Protein AF-A0A532ULZ2-F1 (afdb_monomer_lite)

Structure (mmCIF, N/CA/C/O backbone):
data_AF-A0A532ULZ2-F1
#
_entry.id   AF-A0A532ULZ2-F1
#
loop_
_atom_site.group_PDB
_atom_site.id
_atom_site.type_symbol
_atom_site.label_atom_id
_atom_site.label_alt_id
_atom_site.label_comp_id
_atom_site.label_asym_id
_atom_site.label_entity_id
_atom_site.label_seq_id
_atom_site.pdbx_PDB_ins_code
_atom_site.Cartn_x
_atom_site.Cartn_y
_atom_site.Cartn_z
_atom_site.occupancy
_atom_site.B_iso_or_equiv
_atom_site.auth_seq_id
_atom_site.auth_comp_id
_atom_site.auth_asym_id
_atom_site.auth_atom_id
_atom_site.pdbx_PDB_model_num
ATOM 1 N N . MET A 1 1 ? 4.954 -9.555 -24.881 1.00 48.34 1 MET A N 1
ATOM 2 C CA . MET A 1 1 ? 5.245 -9.358 -23.445 1.00 48.34 1 MET A CA 1
ATOM 3 C C . MET A 1 1 ? 4.158 -8.465 -22.881 1.00 48.34 1 MET A C 1
ATOM 5 O O . MET A 1 1 ? 3.962 -7.377 -23.410 1.00 48.34 1 MET A O 1
ATOM 9 N N . THR A 1 2 ? 3.398 -8.954 -21.904 1.00 54.66 2 THR A N 1
ATOM 10 C CA . THR A 1 2 ? 2.400 -8.168 -21.167 1.00 54.66 2 THR A CA 1
ATOM 11 C C . THR A 1 2 ? 3.110 -7.056 -20.406 1.00 54.66 2 THR A C 1
ATOM 13 O O . THR A 1 2 ? 4.187 -7.267 -19.854 1.00 54.66 2 THR A O 1
ATOM 16 N N . GLN A 1 3 ? 2.547 -5.853 -20.434 1.00 61.41 3 GLN A N 1
ATOM 17 C CA . GLN A 1 3 ? 3.057 -4.750 -19.634 1.00 61.41 3 GLN A CA 1
ATOM 18 C C . GLN A 1 3 ? 2.673 -5.009 -18.167 1.00 61.41 3 GLN A C 1
ATOM 20 O O . GLN A 1 3 ? 1.469 -5.040 -17.910 1.00 61.41 3 GLN A O 1
ATOM 25 N N . PRO A 1 4 ? 3.606 -5.227 -17.217 1.00 66.06 4 PRO A N 1
ATOM 26 C CA . PRO A 1 4 ? 3.267 -5.358 -15.804 1.00 66.06 4 PRO A CA 1
ATOM 27 C C . PRO A 1 4 ? 2.354 -4.242 -15.316 1.00 66.06 4 PRO A C 1
ATOM 29 O O . PRO A 1 4 ? 2.600 -3.057 -15.552 1.00 66.06 4 PRO A O 1
ATOM 32 N N . ASN A 1 5 ? 1.292 -4.635 -14.630 1.00 80.69 5 ASN A N 1
ATOM 33 C CA . ASN A 1 5 ? 0.357 -3.725 -13.997 1.00 80.69 5 ASN A CA 1
ATOM 34 C C . ASN A 1 5 ? 0.981 -3.192 -12.689 1.00 80.69 5 ASN A C 1
ATOM 36 O O . ASN A 1 5 ? 1.727 -3.872 -11.983 1.00 80.69 5 ASN A O 1
ATOM 40 N N . THR A 1 6 ? 0.806 -1.907 -12.412 1.00 81.75 6 THR A N 1
ATOM 41 C CA . THR A 1 6 ? 1.465 -1.228 -11.293 1.00 81.75 6 THR A CA 1
ATOM 42 C C . THR A 1 6 ? 0.493 -0.311 -10.581 1.00 81.75 6 THR A C 1
ATOM 44 O O . THR A 1 6 ? -0.152 0.546 -11.192 1.00 81.75 6 THR A O 1
ATOM 47 N N . LEU A 1 7 ? 0.457 -0.463 -9.263 1.00 86.75 7 LEU A N 1
ATOM 48 C CA . LEU A 1 7 ? -0.262 0.390 -8.342 1.00 86.75 7 LEU A CA 1
ATOM 49 C C . LEU A 1 7 ? 0.616 1.585 -7.957 1.00 86.75 7 LEU A C 1
ATOM 51 O O . LEU A 1 7 ? 1.679 1.434 -7.358 1.00 86.75 7 LEU A O 1
ATOM 55 N N . PHE A 1 8 ? 0.175 2.794 -8.278 1.00 82.12 8 PHE A N 1
ATOM 56 C CA . PHE A 1 8 ? 0.841 4.028 -7.873 1.00 82.12 8 PHE A CA 1
ATOM 57 C C . PHE A 1 8 ? 0.100 4.630 -6.697 1.00 82.12 8 PHE A C 1
ATOM 59 O O . PHE A 1 8 ? -1.113 4.824 -6.748 1.00 82.12 8 PHE A O 1
ATOM 66 N N . ILE A 1 9 ? 0.837 4.940 -5.642 1.00 84.31 9 ILE A N 1
ATOM 67 C CA . ILE A 1 9 ? 0.288 5.343 -4.360 1.00 84.31 9 ILE A CA 1
ATOM 68 C C . ILE A 1 9 ? 1.078 6.532 -3.811 1.00 84.31 9 ILE A C 1
ATOM 70 O O . ILE A 1 9 ? 2.305 6.553 -3.840 1.00 84.31 9 ILE A O 1
ATOM 74 N N . LEU A 1 10 ? 0.381 7.505 -3.227 1.00 78.69 10 LEU A N 1
ATOM 75 C CA . LEU A 1 10 ? 1.008 8.580 -2.464 1.00 78.69 10 LEU A CA 1
ATOM 76 C C . LEU A 1 10 ? 1.187 8.169 -0.995 1.00 78.69 10 LEU A C 1
ATOM 78 O O . LEU A 1 10 ? 0.274 8.323 -0.184 1.00 78.69 10 LEU A O 1
ATOM 82 N N . ALA A 1 11 ? 2.373 7.693 -0.629 1.00 76.69 11 ALA A N 1
ATOM 83 C CA . ALA A 1 11 ? 2.721 7.418 0.757 1.00 76.69 11 ALA A CA 1
ATOM 84 C C . ALA A 1 11 ? 2.836 8.730 1.544 1.00 76.69 11 ALA A C 1
ATOM 86 O O . ALA A 1 11 ? 3.778 9.499 1.383 1.00 76.69 11 ALA A O 1
ATOM 87 N N . LYS A 1 12 ? 1.862 8.982 2.420 1.00 70.81 12 LYS A N 1
ATOM 88 C CA . LYS A 1 12 ? 1.903 10.130 3.335 1.00 70.81 12 LYS A CA 1
ATOM 89 C C . LYS A 1 12 ? 2.500 9.779 4.690 1.00 70.81 12 LYS A C 1
ATOM 91 O O . LYS A 1 12 ? 3.241 10.577 5.250 1.00 70.81 12 LYS A O 1
ATOM 96 N N . MET A 1 13 ? 2.119 8.626 5.235 1.00 76.00 13 MET A N 1
ATOM 97 C CA . MET A 1 13 ? 2.483 8.149 6.570 1.00 76.00 13 MET A CA 1
ATOM 98 C C . MET A 1 13 ? 2.363 6.623 6.618 1.00 76.00 13 MET A C 1
ATOM 100 O O . MET A 1 13 ? 1.670 6.034 5.791 1.00 76.00 13 MET A O 1
ATOM 104 N N . GLY A 1 14 ? 2.998 5.996 7.610 1.00 76.19 14 GLY A N 1
ATOM 105 C CA . GLY A 1 14 ? 2.795 4.573 7.901 1.00 76.19 14 GLY A CA 1
ATOM 106 C C . GLY A 1 14 ? 3.532 3.602 6.976 1.00 76.19 14 GLY A C 1
ATOM 107 O O . GLY A 1 14 ? 3.185 2.428 6.960 1.00 76.19 14 GLY A O 1
ATOM 108 N N . LEU A 1 15 ? 4.535 4.063 6.219 1.00 86.00 15 LEU A N 1
ATOM 109 C CA . LEU A 1 15 ? 5.474 3.161 5.554 1.00 86.00 15 LEU A CA 1
ATOM 110 C C . LEU A 1 15 ? 6.388 2.542 6.615 1.00 86.00 15 LEU A C 1
ATOM 112 O O . LEU A 1 15 ? 7.097 3.274 7.308 1.00 86.00 15 LEU A O 1
ATOM 116 N N . LYS A 1 16 ? 6.380 1.214 6.727 1.00 84.62 16 LYS A N 1
ATOM 117 C CA . LYS A 1 16 ? 7.231 0.480 7.670 1.00 84.62 16 LYS A CA 1
ATOM 118 C C . LYS A 1 16 ? 8.186 -0.438 6.929 1.00 84.62 16 LYS A C 1
ATOM 120 O O . LYS A 1 16 ? 7.808 -1.057 5.939 1.00 84.62 16 LYS A O 1
ATOM 125 N N . ASP A 1 17 ? 9.411 -0.528 7.426 1.00 82.06 17 ASP A N 1
ATOM 126 C CA . ASP A 1 17 ? 10.357 -1.562 7.019 1.00 82.06 17 ASP A CA 1
ATOM 127 C C . ASP A 1 17 ? 10.188 -2.753 7.947 1.00 82.06 17 ASP A C 1
ATOM 129 O O . ASP A 1 17 ? 10.332 -2.610 9.161 1.00 82.06 17 ASP A O 1
ATOM 133 N N . THR A 1 18 ? 9.827 -3.906 7.384 1.00 77.19 18 THR A N 1
ATOM 134 C CA . THR A 1 18 ? 9.568 -5.115 8.177 1.00 77.19 18 THR A CA 1
ATOM 135 C C . THR A 1 18 ? 10.869 -5.754 8.635 1.00 77.19 18 THR A C 1
ATOM 137 O O . THR A 1 18 ? 10.915 -6.363 9.698 1.00 77.19 18 THR A O 1
ATOM 140 N N . ASP A 1 19 ? 11.942 -5.595 7.857 1.00 73.88 19 ASP A N 1
ATOM 141 C CA 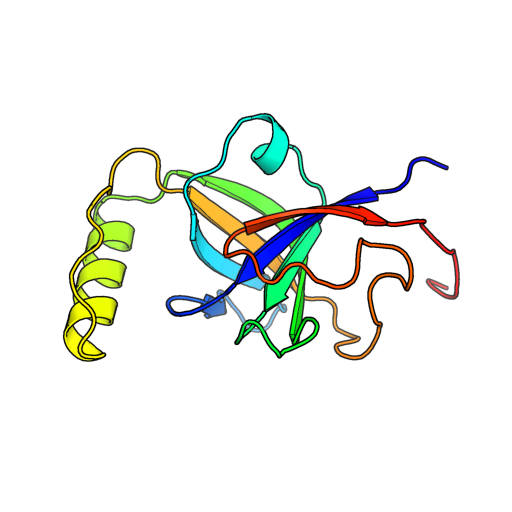. ASP A 1 19 ? 13.269 -6.109 8.169 1.00 73.88 19 ASP A CA 1
ATOM 142 C C . ASP A 1 19 ? 14.373 -5.441 7.319 1.00 73.88 19 ASP A C 1
ATOM 144 O O . ASP A 1 19 ? 14.143 -4.559 6.488 1.00 73.88 19 ASP A O 1
ATOM 148 N N . LYS A 1 20 ? 15.619 -5.891 7.517 1.00 73.12 20 LYS A N 1
ATOM 149 C CA . LYS A 1 20 ? 16.777 -5.482 6.704 1.00 73.12 20 LYS A CA 1
ATOM 150 C C . LYS A 1 20 ? 16.832 -6.164 5.327 1.00 73.12 20 LYS A C 1
ATOM 152 O O . LYS A 1 20 ? 17.736 -5.856 4.556 1.00 73.12 20 LYS A O 1
ATOM 157 N N . SER A 1 21 ? 15.905 -7.072 5.006 1.00 76.69 21 SER A N 1
ATOM 158 C CA . SER A 1 21 ? 15.873 -7.801 3.727 1.00 76.69 21 SER A CA 1
ATOM 159 C C . SER A 1 21 ? 15.317 -6.957 2.573 1.00 76.69 21 SER A C 1
ATOM 161 O O . SER A 1 21 ? 15.356 -7.370 1.414 1.00 76.69 21 SER A O 1
ATOM 163 N N . GLY A 1 22 ? 14.837 -5.748 2.880 1.00 80.94 22 GLY A N 1
ATOM 164 C CA . GLY A 1 22 ? 14.268 -4.832 1.898 1.00 80.94 22 GLY A CA 1
ATOM 165 C C . GLY A 1 22 ? 12.778 -5.056 1.669 1.00 80.94 22 GLY A C 1
ATOM 166 O O . GLY A 1 22 ? 12.264 -4.631 0.635 1.00 80.94 22 GLY A O 1
ATOM 167 N N . VAL A 1 23 ? 12.081 -5.708 2.602 1.00 88.62 23 VAL A N 1
ATOM 168 C CA . VAL A 1 23 ? 10.619 -5.786 2.596 1.00 88.62 23 VAL A CA 1
ATOM 169 C C . VAL A 1 23 ? 10.038 -4.588 3.349 1.00 88.62 23 VAL A C 1
ATOM 171 O O . VAL A 1 23 ? 10.532 -4.176 4.401 1.00 88.62 23 VAL A O 1
ATOM 174 N N . SER A 1 24 ? 8.999 -3.999 2.765 1.00 89.69 24 SER A N 1
ATOM 175 C CA . SER A 1 24 ? 8.281 -2.870 3.339 1.00 89.69 24 SER A CA 1
ATOM 176 C C . SER A 1 24 ? 6.781 -3.071 3.254 1.00 89.69 24 SER A C 1
ATOM 178 O O . SER A 1 24 ? 6.274 -3.744 2.358 1.00 89.69 24 SER A O 1
ATOM 180 N N . GLU A 1 25 ? 6.071 -2.395 4.145 1.00 90.25 25 GLU A N 1
ATOM 181 C CA . GLU A 1 25 ? 4.619 -2.349 4.167 1.00 90.25 25 GLU A CA 1
ATOM 182 C C . GLU A 1 25 ? 4.119 -0.924 3.963 1.00 90.25 25 GLU A C 1
ATOM 184 O O . GLU A 1 25 ? 4.519 0.001 4.674 1.00 90.25 25 GLU A O 1
ATOM 189 N N . SER A 1 26 ? 3.197 -0.755 3.018 1.00 87.50 26 SER A N 1
ATOM 190 C CA . SER A 1 26 ? 2.406 0.462 2.863 1.00 87.50 26 SER A CA 1
ATOM 191 C C . SER A 1 26 ? 1.027 0.244 3.473 1.00 87.50 26 SER A C 1
ATOM 193 O O . SER A 1 26 ? 0.270 -0.620 3.029 1.00 87.50 26 SER A O 1
ATOM 195 N N . HIS A 1 27 ? 0.710 1.004 4.516 1.00 86.44 27 HIS A N 1
ATOM 196 C CA . HIS A 1 27 ? -0.489 0.802 5.329 1.00 86.44 27 HIS A CA 1
ATOM 197 C C . HIS A 1 27 ? -1.669 1.668 4.862 1.00 86.44 27 HIS A C 1
ATOM 199 O O . HIS A 1 27 ? -1.484 2.770 4.348 1.00 86.44 27 HIS A O 1
ATOM 205 N N . MET A 1 28 ? -2.885 1.194 5.151 1.00 89.12 28 MET A N 1
ATOM 206 C CA . MET A 1 28 ? -4.153 1.939 5.096 1.00 89.12 28 MET A CA 1
ATOM 207 C C . MET A 1 28 ? -4.683 2.320 3.709 1.00 89.12 28 MET A C 1
ATOM 209 O O . MET A 1 28 ? -5.289 3.382 3.528 1.00 89.12 28 MET A O 1
ATOM 213 N N . TRP A 1 29 ? -4.572 1.421 2.736 1.00 90.25 29 TRP A N 1
ATOM 214 C CA . TRP A 1 29 ? -5.156 1.622 1.407 1.00 90.25 29 TRP A CA 1
ATOM 215 C C . TRP A 1 29 ? -6.538 0.984 1.304 1.00 90.25 29 TRP A C 1
ATOM 217 O O . TRP A 1 29 ? -6.722 -0.152 1.708 1.00 90.25 29 TRP A O 1
ATOM 227 N N . LEU A 1 30 ? -7.522 1.701 0.764 1.00 90.25 30 LEU A N 1
ATOM 228 C CA . LEU A 1 30 ? -8.720 1.047 0.232 1.00 90.25 30 LEU A CA 1
ATOM 229 C C . LEU A 1 30 ? -8.364 0.610 -1.179 1.00 90.25 30 LEU A C 1
ATOM 231 O O . LEU A 1 30 ? -7.993 1.480 -1.969 1.00 90.25 30 LEU A O 1
ATOM 235 N N . LEU A 1 31 ? -8.430 -0.686 -1.460 1.00 90.31 31 LEU A N 1
ATOM 236 C CA . LEU A 1 31 ? -8.137 -1.251 -2.773 1.00 90.31 31 LEU A CA 1
ATOM 237 C C . LEU A 1 31 ? -9.355 -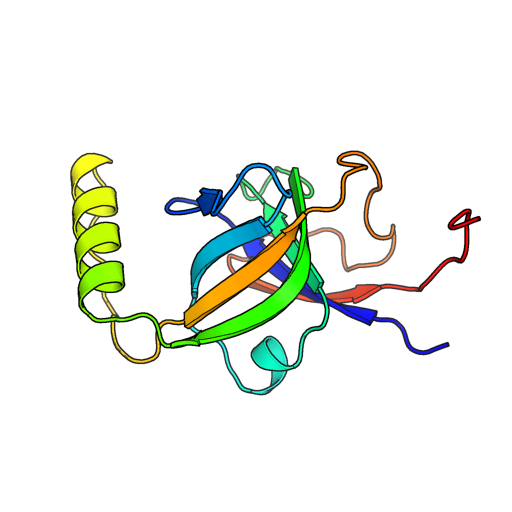2.023 -3.272 1.00 90.31 31 LEU A C 1
ATOM 239 O O . LEU A 1 31 ? -10.038 -2.651 -2.462 1.00 90.31 31 LEU A O 1
ATOM 243 N N . ASP A 1 32 ? -9.634 -1.912 -4.565 1.00 89.94 32 ASP A N 1
ATOM 244 C CA . ASP A 1 32 ? -10.575 -2.791 -5.259 1.00 89.94 32 ASP A CA 1
ATOM 245 C C . ASP A 1 32 ? -9.868 -4.032 -5.834 1.00 89.94 32 ASP A C 1
ATOM 247 O O . ASP A 1 32 ? -8.636 -4.099 -5.882 1.00 89.94 32 ASP A O 1
ATOM 251 N N . ASP A 1 33 ? -10.652 -5.001 -6.312 1.00 88.56 33 ASP A N 1
ATOM 252 C CA . ASP A 1 33 ? -10.145 -6.270 -6.851 1.00 88.56 33 ASP A CA 1
ATOM 253 C C . ASP A 1 33 ? -9.116 -6.071 -7.979 1.00 88.56 33 ASP A C 1
ATOM 255 O O . ASP A 1 33 ? -8.177 -6.855 -8.137 1.00 88.56 33 ASP A O 1
ATOM 259 N N . HIS A 1 34 ? -9.263 -5.007 -8.771 1.00 87.25 34 HIS A N 1
ATOM 260 C CA . HIS A 1 34 ? -8.340 -4.715 -9.858 1.00 87.25 34 HIS A CA 1
ATOM 261 C C . HIS A 1 34 ? -7.017 -4.164 -9.319 1.00 87.25 34 HIS A C 1
ATOM 263 O O . HIS A 1 34 ? -5.950 -4.594 -9.752 1.00 87.25 34 HIS A O 1
ATOM 269 N N . GLU A 1 35 ? -7.054 -3.266 -8.344 1.00 89.56 35 GLU A N 1
ATOM 270 C CA . GLU A 1 35 ? -5.862 -2.732 -7.683 1.00 89.56 35 GLU A CA 1
ATOM 271 C C . GLU A 1 35 ? -5.116 -3.789 -6.861 1.00 89.56 35 GLU A C 1
ATOM 273 O O . GLU A 1 35 ? -3.891 -3.736 -6.755 1.00 89.56 35 GLU A O 1
ATOM 278 N N . GLU A 1 36 ? -5.829 -4.769 -6.313 1.00 90.31 36 GLU A N 1
ATOM 279 C CA . GLU A 1 36 ? -5.241 -5.912 -5.608 1.00 90.31 36 GLU A CA 1
ATOM 280 C C . GLU A 1 36 ? -4.513 -6.876 -6.537 1.00 90.31 36 GLU A C 1
ATOM 282 O O . GLU A 1 36 ? -3.537 -7.504 -6.131 1.00 90.31 36 GLU A O 1
ATOM 287 N N . SER A 1 37 ? -4.942 -6.956 -7.797 1.00 88.94 37 SER A N 1
ATOM 288 C CA . SER A 1 37 ? -4.301 -7.790 -8.819 1.00 88.94 37 SER A CA 1
ATOM 289 C C . SER A 1 37 ? -2.976 -7.222 -9.348 1.00 88.94 37 SER A C 1
ATOM 291 O O . SER A 1 37 ? -2.370 -7.797 -10.256 1.00 88.94 37 SER A O 1
ATOM 293 N N . MET A 1 38 ? -2.530 -6.074 -8.828 1.00 87.44 38 MET A N 1
ATOM 294 C CA . MET A 1 38 ? -1.313 -5.404 -9.280 1.00 87.44 38 MET A CA 1
ATOM 295 C C . MET A 1 38 ? -0.065 -6.166 -8.832 1.00 87.44 38 MET A C 1
ATOM 297 O O . MET A 1 38 ? 0.080 -6.544 -7.673 1.00 87.44 38 MET A O 1
ATOM 301 N N . GLU A 1 39 ? 0.886 -6.339 -9.744 1.00 86.88 39 GLU A N 1
ATOM 302 C CA . GLU A 1 39 ? 2.135 -7.053 -9.464 1.00 86.88 39 GLU A CA 1
ATOM 303 C C . GLU A 1 39 ? 3.190 -6.164 -8.785 1.00 86.88 39 GLU A C 1
ATOM 305 O O . GLU A 1 39 ? 4.103 -6.650 -8.108 1.00 86.88 39 GLU A O 1
ATOM 310 N N . TYR A 1 40 ? 3.083 -4.846 -8.964 1.00 85.56 40 TYR A N 1
ATOM 311 C CA . TYR A 1 40 ? 4.066 -3.870 -8.499 1.00 85.56 40 TYR A CA 1
ATOM 312 C C . TYR A 1 40 ? 3.406 -2.685 -7.807 1.00 85.56 40 TYR A C 1
ATOM 314 O O . TYR A 1 40 ? 2.287 -2.294 -8.137 1.00 85.56 40 TYR A O 1
ATOM 322 N N . VAL A 1 41 ? 4.146 -2.063 -6.889 1.00 86.81 41 VAL A N 1
ATOM 323 C CA . VAL A 1 41 ? 3.760 -0.811 -6.236 1.00 86.81 41 VAL A CA 1
ATOM 324 C C . VAL A 1 41 ? 4.847 0.243 -6.396 1.00 86.81 41 VAL A C 1
ATOM 326 O O . VAL A 1 41 ? 6.042 -0.040 -6.291 1.00 86.81 41 VAL A O 1
ATOM 329 N N . SER A 1 42 ? 4.424 1.483 -6.612 1.00 84.19 42 SER A N 1
ATOM 330 C CA . SER A 1 42 ? 5.274 2.669 -6.602 1.00 84.19 42 SER A CA 1
ATOM 331 C C . SER A 1 42 ? 4.718 3.689 -5.615 1.00 84.19 42 SER A C 1
ATOM 333 O O . SER A 1 42 ? 3.590 4.158 -5.764 1.00 84.19 42 SER A O 1
ATOM 335 N N . LEU A 1 43 ? 5.517 4.046 -4.611 1.00 82.94 43 LEU A N 1
ATOM 336 C CA . LEU A 1 43 ? 5.187 5.022 -3.579 1.00 82.94 43 LEU A CA 1
ATOM 337 C C . LEU A 1 43 ? 5.819 6.387 -3.873 1.00 82.94 43 LEU A C 1
ATOM 339 O O . LEU A 1 43 ? 7.023 6.525 -4.118 1.00 82.94 43 LEU A O 1
ATOM 343 N N . HIS A 1 44 ? 4.982 7.413 -3.792 1.00 78.19 44 HIS A N 1
ATOM 344 C CA . HIS A 1 44 ? 5.328 8.821 -3.935 1.00 78.19 44 HIS A CA 1
ATOM 345 C C . HIS A 1 44 ? 5.278 9.483 -2.556 1.00 78.19 44 HIS A C 1
ATOM 347 O O . HIS A 1 44 ? 4.393 9.159 -1.771 1.00 78.19 44 HIS A O 1
ATOM 353 N N . MET A 1 45 ? 6.181 10.419 -2.261 1.00 69.69 45 MET A N 1
ATOM 354 C CA . MET A 1 45 ? 6.148 11.172 -0.993 1.00 69.69 45 MET A CA 1
ATOM 355 C C . MET A 1 45 ? 5.262 12.425 -1.092 1.00 69.69 45 MET A C 1
ATOM 357 O O . MET A 1 45 ? 4.578 12.811 -0.144 1.00 69.69 45 MET A O 1
ATOM 361 N N . SER A 1 46 ? 5.204 13.033 -2.276 1.00 68.69 46 SER A N 1
ATOM 362 C CA . SER A 1 46 ? 4.336 14.162 -2.610 1.00 68.69 46 SER A CA 1
ATOM 363 C C . SER A 1 46 ? 3.773 14.026 -4.031 1.00 68.69 46 SER A C 1
ATOM 365 O O . SER A 1 46 ? 4.190 13.174 -4.811 1.00 68.69 46 SER A O 1
ATOM 367 N N . LYS A 1 47 ? 2.814 14.886 -4.403 1.00 66.69 47 LYS A N 1
ATOM 368 C CA . LYS A 1 47 ? 2.293 14.932 -5.784 1.00 66.69 47 LYS A CA 1
ATOM 369 C C . LYS A 1 47 ? 3.341 15.377 -6.812 1.00 66.69 47 LYS A C 1
ATOM 371 O O . LYS A 1 47 ? 3.147 15.131 -7.997 1.00 66.69 47 LYS A O 1
ATOM 376 N N . ALA A 1 48 ? 4.373 16.095 -6.369 1.00 64.94 48 ALA A N 1
ATOM 377 C CA . ALA A 1 48 ? 5.465 16.577 -7.216 1.00 64.94 48 ALA A CA 1
ATOM 378 C C . ALA A 1 48 ? 6.607 15.556 -7.317 1.00 64.94 48 ALA A C 1
ATOM 380 O O . ALA A 1 48 ? 7.407 15.603 -8.246 1.00 64.94 48 ALA A O 1
ATOM 381 N N . ASP A 1 49 ? 6.651 14.625 -6.373 1.00 62.28 49 ASP A N 1
ATOM 382 C CA . ASP A 1 49 ? 7.669 13.604 -6.275 1.00 62.28 49 ASP A CA 1
ATOM 383 C C . ASP A 1 49 ? 7.374 12.468 -7.258 1.00 62.28 49 ASP A C 1
ATOM 385 O O . ASP A 1 49 ? 6.473 11.650 -7.063 1.00 62.28 49 ASP A O 1
ATOM 389 N N . CYS A 1 50 ? 8.155 12.407 -8.332 1.00 55.88 50 CYS A N 1
ATOM 390 C CA . CYS A 1 50 ? 8.188 11.264 -9.235 1.00 55.88 50 CYS A CA 1
ATOM 391 C C . CYS A 1 50 ? 8.836 10.069 -8.506 1.00 55.88 50 CYS A C 1
ATOM 393 O O . CYS A 1 50 ? 10.054 10.024 -8.424 1.00 55.88 50 CYS A O 1
ATOM 395 N N . ALA A 1 51 ? 8.017 9.157 -7.958 1.00 63.06 51 ALA A N 1
ATOM 396 C CA . ALA A 1 51 ? 8.336 7.828 -7.397 1.00 63.06 51 ALA A CA 1
ATOM 397 C C . ALA A 1 51 ? 9.670 7.676 -6.625 1.00 63.06 51 ALA A C 1
ATOM 399 O O . ALA A 1 51 ? 10.748 7.621 -7.208 1.00 63.06 51 ALA A O 1
ATOM 400 N N . TYR A 1 52 ? 9.597 7.501 -5.301 1.00 60.84 52 TYR A N 1
ATOM 401 C CA . TYR A 1 52 ? 10.790 7.474 -4.437 1.00 60.84 52 TYR A CA 1
ATOM 402 C C . TYR A 1 52 ? 11.085 6.087 -3.856 1.00 60.84 52 TYR A C 1
ATOM 404 O O . TYR A 1 52 ? 12.236 5.791 -3.527 1.00 60.84 52 TYR A O 1
ATOM 412 N N . ILE A 1 53 ? 10.063 5.232 -3.714 1.00 75.00 53 ILE A N 1
ATOM 413 C CA . ILE A 1 53 ? 10.185 3.886 -3.137 1.00 75.00 53 ILE A CA 1
ATOM 414 C C . ILE A 1 53 ? 9.172 2.974 -3.827 1.00 75.00 53 ILE A C 1
ATOM 416 O O . ILE A 1 53 ? 7.981 3.234 -3.771 1.00 75.00 53 ILE A O 1
ATOM 420 N N . GLY A 1 54 ? 9.613 1.895 -4.460 1.00 79.44 54 GLY A N 1
ATOM 421 C CA . GLY A 1 54 ? 8.715 0.958 -5.134 1.00 79.44 54 GLY A CA 1
ATOM 422 C C . GLY A 1 54 ? 9.292 -0.444 -5.169 1.00 79.44 54 GLY A C 1
ATOM 423 O O . GLY A 1 54 ? 10.442 -0.662 -4.773 1.00 79.44 54 GLY A O 1
ATOM 424 N N . GLY A 1 55 ? 8.492 -1.402 -5.613 1.00 84.06 55 GLY A N 1
ATOM 425 C CA . GLY A 1 55 ? 8.878 -2.799 -5.566 1.00 84.06 55 GLY A CA 1
ATOM 426 C C . GLY A 1 55 ? 7.811 -3.759 -6.058 1.00 84.06 55 GLY A C 1
ATOM 427 O O . GLY A 1 55 ? 6.720 -3.355 -6.457 1.00 84.06 55 GLY A O 1
ATOM 428 N N . ARG A 1 56 ? 8.153 -5.045 -6.023 1.00 87.62 56 ARG A N 1
ATOM 429 C CA . ARG A 1 56 ? 7.220 -6.123 -6.354 1.00 87.62 56 ARG A CA 1
ATOM 430 C C . ARG A 1 56 ? 6.309 -6.369 -5.161 1.00 87.62 56 ARG A C 1
ATOM 432 O O . ARG A 1 56 ? 6.815 -6.562 -4.052 1.00 87.62 56 ARG A O 1
ATOM 439 N N . ILE A 1 57 ? 5.002 -6.364 -5.390 1.00 90.94 57 ILE A N 1
ATOM 440 C CA . ILE A 1 57 ? 4.018 -6.723 -4.371 1.00 90.94 57 ILE A CA 1
ATOM 441 C C . ILE A 1 57 ? 4.200 -8.208 -4.051 1.00 90.94 57 ILE A C 1
ATOM 443 O O . ILE A 1 57 ? 4.328 -9.047 -4.943 1.00 90.94 57 ILE A O 1
ATOM 447 N N . ILE A 1 58 ? 4.298 -8.505 -2.761 1.00 93.06 58 ILE A N 1
ATOM 448 C CA . ILE A 1 58 ? 4.388 -9.865 -2.225 1.00 93.06 58 ILE A CA 1
ATOM 449 C C . ILE A 1 58 ? 3.008 -10.291 -1.737 1.00 93.06 58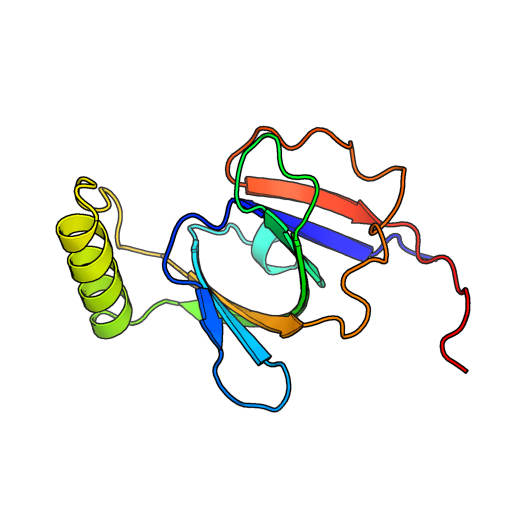 ILE A C 1
ATOM 451 O O . ILE A 1 58 ? 2.597 -11.423 -1.962 1.00 93.06 58 ILE A O 1
ATOM 455 N N . GLU A 1 59 ? 2.306 -9.376 -1.072 1.00 94.25 59 GLU A N 1
ATOM 456 C CA . GLU A 1 59 ? 1.027 -9.652 -0.440 1.00 94.25 59 GLU A CA 1
ATOM 457 C C . GLU A 1 59 ? 0.197 -8.370 -0.356 1.00 94.25 59 GLU A C 1
ATOM 459 O O . GLU A 1 59 ? 0.717 -7.284 -0.083 1.00 94.25 59 GLU A O 1
ATOM 464 N N . VAL A 1 60 ? -1.111 -8.515 -0.547 1.00 95.19 60 VAL A N 1
ATOM 465 C CA . VAL A 1 60 ? -2.099 -7.517 -0.150 1.00 95.19 60 VAL A CA 1
ATOM 466 C C . VAL A 1 60 ? -3.052 -8.193 0.821 1.00 95.19 60 VAL A C 1
ATOM 468 O O . VAL A 1 60 ? -3.669 -9.202 0.489 1.00 95.19 60 VAL A O 1
ATOM 471 N N . ARG A 1 61 ? -3.167 -7.647 2.030 1.00 95.62 61 ARG A N 1
ATOM 472 C CA . ARG A 1 61 ? -3.996 -8.223 3.097 1.00 95.62 61 ARG A CA 1
ATOM 473 C C . ARG A 1 61 ? -4.836 -7.165 3.782 1.00 95.62 61 ARG A C 1
ATOM 475 O O . ARG A 1 61 ? -4.495 -5.984 3.756 1.00 95.62 61 ARG A O 1
ATOM 482 N N . LEU A 1 62 ? -5.916 -7.586 4.432 1.00 96.00 62 LEU A N 1
ATOM 483 C CA . LEU A 1 62 ? -6.686 -6.700 5.302 1.00 96.00 62 LEU A CA 1
ATOM 484 C C . LEU A 1 62 ? -5.815 -6.207 6.464 1.00 96.00 62 LEU A C 1
ATOM 486 O O . LEU A 1 62 ? -5.019 -6.954 7.039 1.00 96.00 62 LEU A O 1
ATOM 490 N N . ALA A 1 63 ? -5.974 -4.930 6.793 1.00 94.00 63 ALA A N 1
ATOM 491 C CA . ALA A 1 63 ? -5.386 -4.336 7.976 1.00 94.00 63 ALA A CA 1
ATOM 492 C C . ALA A 1 63 ? -6.131 -4.843 9.214 1.00 94.00 63 ALA A C 1
ATOM 494 O O . ALA A 1 63 ? -7.361 -4.894 9.253 1.00 94.00 63 ALA A O 1
ATOM 495 N N . THR A 1 64 ? -5.376 -5.200 10.241 1.00 94.94 64 THR A N 1
ATOM 496 C CA . THR A 1 64 ? -5.927 -5.568 11.545 1.00 94.94 64 THR A CA 1
ATOM 497 C C . THR A 1 64 ? -6.419 -4.329 12.297 1.00 94.94 64 THR A C 1
ATOM 499 O O . THR A 1 64 ? -5.930 -3.215 12.091 1.00 94.94 64 THR A O 1
ATOM 502 N N . ASN A 1 65 ? -7.336 -4.516 13.251 1.00 94.44 65 ASN A N 1
ATOM 503 C CA . ASN A 1 65 ? -7.813 -3.423 14.109 1.00 94.44 65 ASN A CA 1
ATOM 504 C C . ASN A 1 65 ? -6.673 -2.736 14.880 1.00 94.44 65 ASN A C 1
ATOM 506 O O . ASN A 1 65 ? -6.714 -1.525 15.096 1.00 94.44 65 ASN A O 1
ATOM 510 N N . SER A 1 66 ? -5.642 -3.491 15.272 1.00 94.19 66 SER A N 1
ATOM 511 C CA . SER A 1 66 ? -4.441 -2.946 15.909 1.00 94.19 66 SER A CA 1
ATOM 512 C C . SER A 1 66 ? -3.631 -2.059 14.970 1.00 94.19 66 SER A C 1
ATOM 514 O O . SER A 1 66 ? -3.235 -0.972 15.378 1.00 94.19 66 SER A O 1
ATOM 516 N N . GLU A 1 67 ? -3.426 -2.469 13.715 1.00 93.50 67 GLU A N 1
ATOM 517 C CA . GLU A 1 67 ? -2.710 -1.655 12.721 1.00 93.50 67 GLU A CA 1
ATOM 518 C C . GLU A 1 67 ? -3.495 -0.383 12.392 1.00 93.50 67 GLU A C 1
ATOM 520 O O . GLU A 1 67 ? -2.916 0.699 12.306 1.00 93.50 67 GLU A O 1
ATOM 525 N N . ILE A 1 68 ? -4.822 -0.493 12.257 1.00 93.00 68 ILE A N 1
ATOM 526 C CA . ILE A 1 68 ? -5.706 0.658 12.036 1.00 93.00 68 ILE A CA 1
ATOM 527 C C . ILE A 1 68 ? -5.572 1.650 13.190 1.00 93.00 68 ILE A C 1
ATOM 529 O O . ILE A 1 68 ? -5.391 2.845 12.951 1.00 93.00 68 ILE A O 1
ATOM 533 N N . LYS A 1 69 ? -5.633 1.164 14.434 1.00 93.25 69 LYS A N 1
ATOM 534 C CA . LYS A 1 69 ? -5.482 2.001 15.626 1.00 93.25 69 LYS A CA 1
ATOM 535 C C . LYS A 1 69 ? -4.111 2.675 15.672 1.00 93.25 69 LYS A C 1
ATOM 537 O O . LYS A 1 69 ? -4.042 3.885 15.843 1.00 93.25 69 LYS A O 1
ATOM 542 N N . GLU A 1 70 ? -3.038 1.923 15.442 1.00 92.75 70 GLU A N 1
ATOM 543 C CA . GLU A 1 70 ? -1.679 2.468 15.411 1.00 92.75 70 GLU A CA 1
ATOM 544 C C . GLU A 1 70 ? -1.530 3.561 14.343 1.00 92.75 70 GLU A C 1
ATOM 546 O O . GLU A 1 70 ? -0.915 4.602 14.581 1.00 92.75 70 GLU A O 1
ATOM 551 N N . HIS A 1 71 ? -2.132 3.364 13.168 1.00 90.25 71 HIS A N 1
ATOM 552 C CA . HIS A 1 71 ? -2.120 4.381 12.127 1.00 90.25 71 HIS A CA 1
ATOM 553 C C . HIS A 1 71 ? -2.935 5.616 12.520 1.00 90.25 71 HIS A C 1
ATOM 555 O O . HIS A 1 71 ? -2.474 6.728 12.277 1.00 90.25 71 HIS A O 1
ATOM 561 N N . GLN A 1 72 ? -4.103 5.454 13.151 1.00 91.06 72 GLN A N 1
ATOM 562 C CA . GLN A 1 72 ? -4.888 6.580 13.674 1.00 91.06 72 GLN A CA 1
ATOM 563 C C . GLN A 1 72 ? -4.086 7.401 14.690 1.00 91.06 72 GLN A C 1
ATOM 565 O O . GLN A 1 72 ? -4.018 8.626 14.571 1.00 91.06 72 GLN A O 1
ATOM 570 N N . ASP A 1 73 ? -3.406 6.738 15.626 1.00 91.75 73 ASP A N 1
ATOM 571 C CA . ASP A 1 73 ? -2.547 7.395 16.615 1.00 91.75 73 ASP A CA 1
ATOM 572 C C . ASP A 1 73 ? -1.401 8.162 15.929 1.00 91.75 73 ASP A C 1
ATOM 574 O O . ASP A 1 73 ? -1.094 9.307 16.284 1.00 91.75 73 ASP A O 1
ATOM 578 N N . LEU A 1 74 ? -0.810 7.578 14.877 1.00 89.25 74 LEU A N 1
ATOM 579 C CA . LEU A 1 74 ? 0.197 8.242 14.050 1.00 89.25 74 LEU A CA 1
ATOM 580 C C . LEU A 1 74 ? -0.367 9.480 13.330 1.00 89.25 74 LEU A C 1
ATOM 582 O O . LEU A 1 74 ? 0.328 10.496 13.253 1.00 89.25 74 LEU A O 1
ATOM 586 N N . MET A 1 75 ? -1.599 9.433 12.813 1.00 86.69 75 MET A N 1
ATOM 587 C CA . MET A 1 75 ? -2.237 10.590 12.171 1.00 86.69 75 MET A CA 1
ATOM 588 C C . MET A 1 75 ? -2.405 11.747 13.156 1.00 86.69 75 MET A C 1
ATOM 590 O O . MET A 1 75 ? -1.974 12.866 12.865 1.00 86.69 75 MET A O 1
ATOM 594 N N . VAL A 1 76 ? -2.965 11.458 14.334 1.00 88.75 76 VAL A N 1
ATOM 595 C CA . VAL A 1 76 ? -3.210 12.448 15.391 1.00 88.75 76 VAL A CA 1
ATOM 596 C C . VAL A 1 76 ? -1.897 13.081 15.853 1.00 88.75 76 VAL A C 1
ATOM 598 O O . VAL A 1 76 ? -1.794 14.307 15.911 1.00 88.75 76 VAL A O 1
ATOM 601 N N . LYS A 1 77 ? -0.853 12.271 16.086 1.00 88.94 77 LYS A N 1
ATOM 602 C CA . LYS A 1 77 ? 0.481 12.759 16.476 1.00 88.94 77 LYS A CA 1
ATOM 603 C C . LYS A 1 77 ? 1.084 13.733 15.456 1.00 88.94 77 LYS A C 1
ATOM 605 O O . LYS A 1 77 ? 1.797 14.654 15.839 1.00 88.94 77 LYS A O 1
ATOM 610 N N . ASN A 1 78 ? 0.792 13.547 14.169 1.00 85.94 78 ASN A N 1
ATOM 611 C CA . ASN A 1 78 ? 1.273 14.409 13.086 1.00 85.94 78 ASN A CA 1
ATOM 612 C C . ASN A 1 78 ? 0.319 15.579 12.761 1.00 85.94 78 ASN A C 1
ATOM 614 O O . ASN A 1 78 ? 0.440 16.198 11.699 1.00 85.94 78 ASN A O 1
ATOM 618 N N . GLY A 1 79 ? -0.651 15.875 13.634 1.00 86.88 79 GLY A N 1
ATOM 619 C CA . GLY A 1 79 ? -1.608 16.968 13.444 1.00 86.88 79 GLY A CA 1
ATOM 620 C C . GLY A 1 79 ? -2.558 16.750 12.262 1.00 86.88 79 GLY A C 1
ATOM 621 O O . GLY A 1 79 ? -3.033 17.713 11.658 1.00 86.88 79 GLY A O 1
ATOM 622 N N . LYS A 1 80 ? -2.802 15.492 11.874 1.00 83.06 80 LYS A N 1
ATOM 623 C CA . LYS A 1 80 ? -3.801 15.119 10.866 1.00 83.06 80 LYS A CA 1
ATOM 624 C C . LYS A 1 80 ? -5.070 14.630 11.564 1.00 83.06 80 LYS A C 1
ATOM 626 O O . LYS A 1 80 ? -5.004 14.000 12.614 1.00 83.06 80 LYS A O 1
ATOM 631 N N . GLY A 1 81 ? -6.225 14.914 10.961 1.00 84.06 81 GLY A N 1
ATOM 632 C CA . GLY A 1 81 ? -7.494 14.341 11.409 1.00 84.06 81 GLY A CA 1
ATOM 633 C C . GLY A 1 81 ? -7.516 12.816 11.236 1.00 84.06 81 GLY A C 1
ATOM 634 O O . GLY A 1 81 ? -6.748 12.295 10.421 1.00 84.06 81 GLY A O 1
ATOM 635 N N . PRO A 1 82 ? -8.380 12.105 11.977 1.00 83.62 82 PRO A N 1
ATOM 636 C CA . PRO A 1 82 ? -8.483 10.655 11.881 1.00 83.62 82 PRO A CA 1
ATOM 637 C C . PRO A 1 82 ? -8.967 10.207 10.494 1.00 83.62 82 PRO A C 1
ATOM 639 O O . PRO A 1 82 ? -9.635 10.953 9.773 1.00 83.62 82 PRO A O 1
ATOM 642 N N . MET A 1 83 ? -8.672 8.961 10.122 1.00 86.81 83 MET A N 1
ATOM 643 C CA . MET A 1 83 ? -9.270 8.328 8.946 1.00 86.81 83 MET A CA 1
ATOM 644 C C . MET A 1 83 ? -10.785 8.215 9.123 1.00 86.81 83 MET A C 1
ATOM 646 O O . MET A 1 83 ? -11.247 7.653 10.113 1.00 86.81 83 MET A O 1
ATOM 650 N N . CYS A 1 84 ? -11.545 8.678 8.128 1.00 84.25 84 CYS A N 1
ATOM 651 C CA . CYS A 1 84 ? -13.009 8.583 8.131 1.00 84.25 84 CYS A CA 1
ATOM 652 C C . CYS A 1 84 ? -13.534 7.169 7.831 1.00 84.25 84 CYS A C 1
ATOM 654 O O . CYS A 1 84 ? -14.679 6.870 8.137 1.00 84.25 84 CYS A O 1
ATOM 656 N N . ILE A 1 85 ? -12.720 6.322 7.188 1.00 87.81 85 ILE A N 1
ATOM 657 C CA . ILE A 1 85 ? -13.085 4.953 6.797 1.00 87.81 85 ILE A CA 1
ATOM 658 C C . ILE A 1 85 ? -11.967 4.024 7.252 1.00 87.81 85 ILE A C 1
ATOM 660 O O . ILE A 1 85 ? -10.842 4.144 6.753 1.00 87.81 85 ILE A O 1
ATOM 664 N N . THR A 1 86 ? -12.285 3.128 8.180 1.00 89.62 86 THR A N 1
ATOM 665 C CA . THR A 1 86 ? -11.384 2.103 8.728 1.00 89.62 86 THR A CA 1
ATOM 666 C C . THR A 1 86 ? -11.618 0.732 8.108 1.00 89.62 86 THR A C 1
ATOM 668 O O . THR A 1 86 ? -10.672 -0.035 7.943 1.00 89.62 86 THR A O 1
ATOM 671 N N . ASP A 1 87 ? -12.855 0.447 7.718 1.00 91.81 87 ASP A N 1
ATOM 672 C CA . ASP A 1 87 ? -13.254 -0.870 7.240 1.00 91.81 87 ASP A CA 1
ATOM 673 C C . ASP A 1 87 ? -12.720 -1.124 5.829 1.00 91.81 87 ASP A C 1
ATOM 675 O O . ASP A 1 87 ? -12.676 -0.224 4.987 1.00 91.81 87 ASP A O 1
ATOM 679 N N . GLY A 1 88 ? -12.270 -2.356 5.580 1.00 90.38 88 GLY A N 1
ATOM 680 C CA . GLY A 1 88 ? -11.727 -2.764 4.282 1.00 90.38 88 GLY A CA 1
ATOM 681 C C . GLY A 1 88 ? -10.359 -2.165 3.940 1.00 90.38 88 GLY A C 1
ATOM 682 O O . GLY A 1 88 ? -9.883 -2.339 2.819 1.00 90.38 88 GLY A O 1
ATOM 683 N N . ARG A 1 89 ? -9.704 -1.468 4.878 1.00 92.12 89 ARG A N 1
ATOM 684 C CA . ARG A 1 89 ? -8.327 -0.987 4.702 1.00 92.12 89 ARG A CA 1
ATOM 685 C C . ARG A 1 89 ? -7.375 -2.166 4.559 1.00 92.12 89 ARG A C 1
ATOM 687 O O . ARG A 1 89 ? -7.497 -3.164 5.263 1.00 92.12 89 ARG A O 1
ATOM 694 N N . LYS A 1 90 ? -6.406 -2.023 3.664 1.00 93.44 90 LYS A N 1
ATOM 695 C CA . LYS A 1 90 ? -5.427 -3.043 3.306 1.00 93.44 90 LYS A CA 1
ATOM 696 C C . LYS A 1 90 ? -4.008 -2.557 3.549 1.00 93.44 90 LYS A C 1
ATOM 698 O O . LYS A 1 90 ? -3.710 -1.359 3.481 1.00 93.44 90 LYS A O 1
ATOM 703 N N . VAL A 1 91 ? -3.146 -3.520 3.837 1.00 93.81 91 VAL A N 1
ATOM 704 C CA . VAL A 1 91 ? -1.697 -3.379 3.891 1.00 93.81 91 VAL A CA 1
ATOM 705 C C . VAL A 1 91 ? -1.129 -4.002 2.624 1.00 93.81 91 VAL A C 1
ATOM 707 O O . VAL A 1 91 ? -1.463 -5.134 2.280 1.00 93.81 91 VAL A O 1
ATOM 710 N N . VAL A 1 92 ? -0.277 -3.248 1.933 1.00 93.56 92 VAL A N 1
ATOM 711 C CA . VAL A 1 92 ? 0.473 -3.721 0.767 1.00 93.56 92 VAL A CA 1
ATOM 712 C C . VAL A 1 92 ? 1.890 -4.036 1.221 1.00 93.56 92 VAL A C 1
ATOM 714 O O . VAL A 1 92 ? 2.645 -3.121 1.553 1.00 93.56 92 VAL A O 1
ATOM 717 N N . VAL A 1 93 ? 2.249 -5.315 1.228 1.00 93.44 93 VAL A N 1
ATOM 718 C CA . VAL A 1 93 ? 3.598 -5.802 1.526 1.00 93.44 93 VAL A CA 1
ATOM 719 C C . VAL A 1 93 ? 4.351 -5.951 0.213 1.00 93.44 93 VAL A C 1
ATOM 721 O O . VAL A 1 93 ? 3.877 -6.600 -0.721 1.00 93.44 93 VAL A O 1
ATOM 724 N N . PHE A 1 94 ? 5.535 -5.358 0.110 1.00 90.44 94 PHE A N 1
ATOM 725 C CA . PHE A 1 94 ? 6.303 -5.370 -1.129 1.00 90.44 94 PHE A CA 1
ATOM 726 C C . PHE A 1 94 ? 7.806 -5.453 -0.878 1.00 90.44 94 PHE A C 1
ATOM 728 O O . PHE A 1 94 ? 8.335 -4.912 0.094 1.00 90.44 94 PHE A O 1
ATOM 735 N N . ARG A 1 95 ? 8.522 -6.112 -1.794 1.00 89.31 95 ARG A N 1
ATOM 736 C CA . ARG A 1 95 ? 9.987 -6.139 -1.798 1.00 89.31 95 ARG A CA 1
ATOM 737 C C . ARG A 1 95 ? 10.499 -4.933 -2.562 1.00 89.31 95 ARG A C 1
ATOM 739 O O . ARG A 1 95 ? 10.283 -4.842 -3.772 1.00 89.31 95 ARG A O 1
ATOM 746 N N . ARG A 1 96 ? 11.193 -4.028 -1.870 1.00 84.38 96 ARG A N 1
ATOM 747 C CA . ARG A 1 96 ? 11.796 -2.832 -2.462 1.00 84.38 96 ARG A CA 1
ATOM 748 C C . ARG A 1 96 ? 12.737 -3.206 -3.593 1.00 84.38 96 ARG A C 1
ATOM 750 O O . ARG A 1 96 ? 13.529 -4.142 -3.488 1.00 84.38 96 ARG A O 1
ATOM 757 N N . ASN A 1 97 ? 12.710 -2.403 -4.648 1.00 79.06 97 ASN A N 1
ATOM 758 C CA . ASN A 1 97 ? 13.745 -2.475 -5.654 1.00 79.06 97 ASN A CA 1
ATOM 759 C C . ASN A 1 97 ? 15.059 -1.892 -5.095 1.00 79.06 97 ASN A C 1
ATOM 761 O O . ASN A 1 97 ? 15.065 -0.736 -4.655 1.00 79.06 97 ASN A O 1
ATOM 765 N N . PRO A 1 98 ? 16.182 -2.634 -5.127 1.00 69.94 98 PRO A N 1
ATOM 766 C CA . PRO A 1 98 ? 17.473 -2.115 -4.675 1.00 69.94 98 PRO A CA 1
ATOM 767 C C . PRO A 1 98 ? 17.965 -0.935 -5.532 1.00 69.94 98 PRO A C 1
ATOM 769 O O . PRO A 1 98 ? 18.672 -0.053 -5.041 1.00 69.94 98 PRO A O 1
ATOM 772 N N . ARG A 1 99 ? 17.553 -0.855 -6.804 1.00 65.31 99 ARG A N 1
ATOM 773 C CA . ARG A 1 99 ? 17.875 0.245 -7.719 1.00 65.31 99 ARG A CA 1
ATOM 774 C C . ARG A 1 99 ? 16.819 1.349 -7.608 1.00 65.31 99 ARG A C 1
ATOM 776 O O . ARG A 1 99 ? 15.968 1.513 -8.476 1.00 65.31 99 ARG A O 1
ATOM 783 N N . ARG A 1 100 ? 16.931 2.167 -6.551 1.00 55.44 100 ARG A N 1
ATOM 784 C CA . ARG A 1 100 ? 16.061 3.339 -6.273 1.00 55.44 100 ARG A CA 1
ATOM 785 C C . ARG A 1 100 ? 15.899 4.318 -7.444 1.00 55.44 100 ARG A C 1
ATOM 787 O O . ARG A 1 100 ? 14.939 5.072 -7.473 1.00 55.44 100 ARG A O 1
ATOM 794 N N . LYS A 1 101 ? 16.867 4.353 -8.366 1.00 51.50 101 LYS A N 1
ATOM 795 C CA . LYS A 1 101 ? 16.924 5.315 -9.474 1.00 51.50 101 LYS A CA 1
ATOM 796 C C . LYS A 1 101 ? 16.348 4.800 -10.784 1.00 51.50 101 LYS A C 1
ATOM 798 O O . LYS A 1 101 ? 16.346 5.576 -11.730 1.00 51.50 101 LYS A O 1
ATOM 803 N N . THR A 1 102 ? 15.910 3.544 -10.882 1.00 50.22 102 THR A N 1
ATOM 804 C CA . THR A 1 102 ? 15.296 3.057 -12.121 1.00 50.22 102 THR A CA 1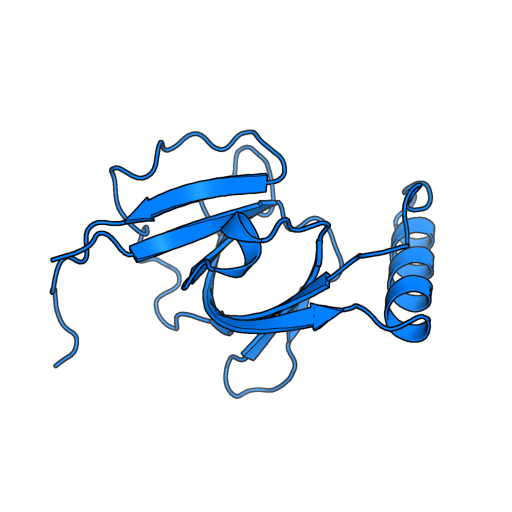
ATOM 805 C C . THR A 1 102 ? 13.905 3.680 -12.232 1.00 50.22 102 THR A C 1
ATOM 807 O O . THR A 1 102 ? 13.010 3.273 -11.490 1.00 50.22 102 THR A O 1
ATOM 810 N N . PRO A 1 103 ? 13.690 4.672 -13.116 1.00 45.75 103 PRO A N 1
ATOM 811 C CA . PRO A 1 103 ? 12.377 5.253 -13.313 1.00 45.75 103 PRO A CA 1
ATOM 812 C C . PRO A 1 103 ? 11.564 4.192 -14.047 1.00 45.75 103 PRO A C 1
ATOM 814 O O . PRO A 1 103 ? 11.800 3.906 -15.223 1.00 45.75 103 PRO A O 1
ATOM 817 N N . TRP A 1 104 ? 10.662 3.548 -13.322 1.00 50.59 104 TRP A N 1
ATOM 818 C CA . TRP A 1 104 ? 9.792 2.520 -13.868 1.00 50.59 104 TRP A CA 1
ATOM 819 C C . TRP A 1 104 ? 8.710 3.185 -14.737 1.00 50.59 104 TRP A C 1
ATOM 821 O O . TRP A 1 104 ? 7.997 4.067 -14.263 1.00 50.59 104 TRP A O 1
ATOM 831 N N . PRO A 1 105 ? 8.532 2.723 -15.982 1.00 43.91 105 PRO A N 1
ATOM 832 C CA . PRO A 1 105 ? 9.094 3.264 -17.215 1.00 43.91 105 PRO A CA 1
ATOM 833 C C . PRO A 1 105 ? 8.467 4.604 -17.660 1.00 43.91 105 PRO A C 1
ATOM 835 O O . PRO A 1 105 ? 7.358 4.971 -17.276 1.00 43.91 105 PRO A O 1
ATOM 838 N N . LYS A 1 106 ? 9.146 5.273 -18.604 1.00 38.72 106 LYS A N 1
ATOM 839 C CA . LYS A 1 106 ? 8.832 6.577 -19.240 1.00 38.72 106 LYS A CA 1
ATOM 840 C C . LYS A 1 106 ? 7.406 6.761 -19.815 1.00 38.72 106 LYS A C 1
ATOM 842 O O . LYS A 1 106 ? 7.089 7.858 -20.268 1.00 38.72 106 LYS A O 1
ATOM 847 N N . HIS A 1 107 ? 6.572 5.718 -19.817 1.00 38.72 107 HIS A N 1
ATOM 848 C CA . HIS A 1 107 ? 5.237 5.688 -20.429 1.00 38.72 107 HIS A CA 1
ATOM 849 C C . HIS A 1 107 ? 4.095 5.346 -19.464 1.00 38.72 107 HIS A C 1
ATOM 851 O O . HIS A 1 107 ? 2.935 5.432 -19.870 1.00 38.72 107 HIS A O 1
ATOM 857 N N . ALA A 1 108 ? 4.374 5.004 -18.199 1.00 44.84 108 ALA A N 1
ATOM 858 C CA . ALA A 1 108 ? 3.328 5.076 -17.181 1.00 44.84 108 ALA A CA 1
ATOM 859 C C . ALA A 1 108 ? 2.871 6.534 -17.176 1.00 44.84 108 ALA A C 1
ATOM 861 O O . ALA A 1 108 ? 3.737 7.381 -17.001 1.00 44.84 108 ALA A O 1
ATOM 862 N N . LYS A 1 109 ? 1.594 6.843 -17.467 1.00 46.22 109 LYS A N 1
ATOM 863 C CA . LYS A 1 109 ? 1.076 8.227 -17.537 1.00 46.22 109 LYS A CA 1
ATOM 864 C C . LYS A 1 109 ? 1.698 9.044 -16.398 1.00 46.22 109 LYS A C 1
ATOM 866 O O . LYS A 1 109 ? 1.276 8.920 -15.254 1.00 46.22 109 LYS A O 1
ATOM 871 N N . THR A 1 110 ? 2.727 9.836 -16.711 1.00 47.12 110 THR A N 1
ATOM 872 C CA . THR A 1 110 ? 3.786 10.293 -15.782 1.00 47.12 110 THR A CA 1
ATOM 873 C C . THR A 1 110 ? 3.329 11.424 -14.862 1.00 47.12 110 THR A C 1
ATOM 875 O O . THR A 1 110 ? 4.129 12.181 -14.331 1.00 47.12 110 THR A O 1
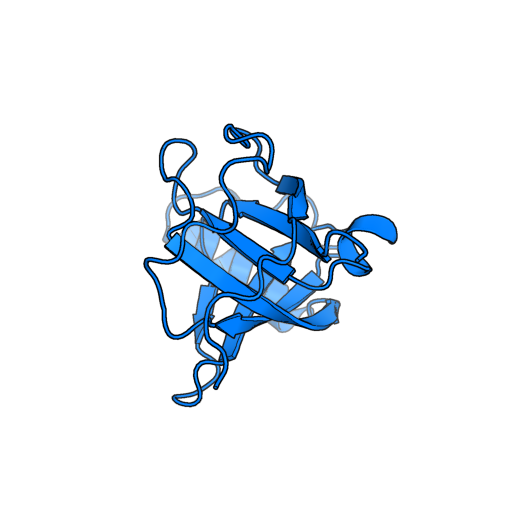ATOM 878 N N . ASN A 1 111 ? 2.022 11.545 -14.651 1.00 48.94 111 ASN A N 1
ATOM 879 C CA . ASN A 1 111 ? 1.419 12.515 -13.756 1.00 48.94 111 ASN A CA 1
ATOM 880 C C . ASN A 1 111 ? 0.307 11.875 -12.919 1.00 48.94 111 ASN A C 1
ATOM 882 O O . ASN A 1 111 ? -0.827 12.367 -12.948 1.00 48.94 111 ASN A O 1
ATOM 886 N N . PRO A 1 112 ? 0.570 10.823 -12.123 1.00 49.62 112 PRO A N 1
ATOM 887 C CA . PRO A 1 112 ? -0.352 10.484 -11.060 1.00 49.62 112 PRO A CA 1
ATOM 888 C C . PRO A 1 112 ? -0.234 11.556 -9.968 1.00 49.62 112 PRO A C 1
ATOM 890 O O . PRO A 1 112 ? 0.384 11.380 -8.929 1.00 49.62 112 PRO A O 1
ATOM 893 N N . ARG A 1 113 ? -0.867 12.713 -10.202 1.00 50.41 113 ARG A N 1
ATOM 894 C CA . ARG A 1 113 ? -1.139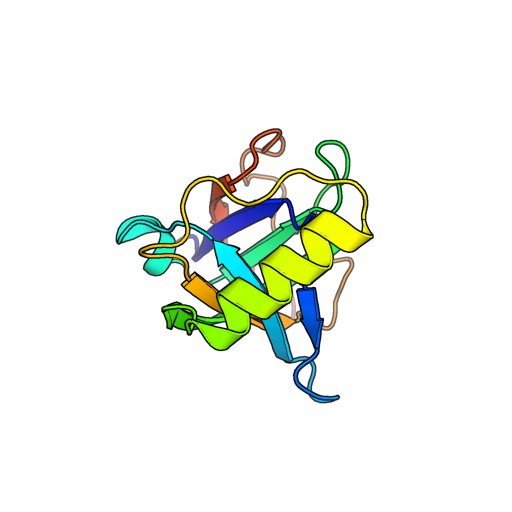 13.734 -9.171 1.00 50.41 113 ARG A CA 1
ATOM 895 C C . ARG A 1 113 ? -2.282 13.299 -8.239 1.00 50.41 113 ARG A C 1
ATOM 897 O O . ARG A 1 113 ? -2.784 14.101 -7.441 1.00 50.41 113 ARG A O 1
ATOM 904 N N . ALA A 1 114 ? -2.730 12.054 -8.389 1.00 53.72 114 ALA A N 1
ATOM 905 C CA . ALA A 1 114 ? -3.775 11.408 -7.624 1.00 53.72 114 ALA A CA 1
ATOM 906 C C . ALA A 1 114 ? -3.175 10.662 -6.426 1.00 53.72 114 ALA A C 1
ATOM 908 O O . ALA A 1 114 ? -2.015 10.268 -6.431 1.00 53.72 114 ALA A O 1
ATOM 909 N N . TYR A 1 115 ? -3.985 10.478 -5.387 1.00 68.75 115 TYR A N 1
ATOM 910 C CA . TYR A 1 115 ? -3.592 9.747 -4.180 1.00 68.75 115 TYR A CA 1
ATOM 911 C C . TYR A 1 115 ? -3.295 8.264 -4.446 1.00 68.75 115 TYR A C 1
ATOM 913 O O . TYR A 1 115 ? -2.527 7.655 -3.705 1.00 68.75 115 TYR A O 1
ATOM 921 N N . LYS A 1 116 ? -3.928 7.710 -5.483 1.00 80.56 116 LYS A N 1
ATOM 922 C CA . LYS A 1 116 ? -3.851 6.321 -5.921 1.00 80.56 116 LYS A CA 1
ATOM 923 C C . LYS A 1 116 ? -4.214 6.264 -7.411 1.00 80.56 116 LYS A C 1
ATOM 925 O O . LYS A 1 116 ? -5.144 6.966 -7.816 1.00 80.56 116 LYS A O 1
ATOM 930 N N . CYS A 1 117 ? -3.500 5.489 -8.223 1.00 76.75 117 CYS A N 1
ATOM 931 C CA . CYS A 1 117 ? -3.909 5.164 -9.592 1.00 76.75 117 CYS A CA 1
ATOM 932 C C . CYS A 1 117 ? -3.248 3.877 -10.102 1.00 76.75 117 CYS A C 1
ATOM 934 O O . CYS A 1 117 ? -2.299 3.373 -9.507 1.00 76.75 117 CYS A O 1
ATOM 936 N N . ILE A 1 118 ? -3.707 3.403 -11.259 1.00 79.50 118 ILE A N 1
ATOM 937 C CA . ILE A 1 118 ? -3.160 2.233 -11.952 1.00 79.50 118 ILE A CA 1
ATOM 938 C C . ILE A 1 118 ? -2.379 2.684 -13.186 1.00 79.50 118 ILE A C 1
ATOM 940 O O . ILE A 1 118 ? -2.772 3.627 -13.880 1.00 79.50 118 ILE A O 1
ATOM 944 N N . GLY A 1 119 ? -1.287 1.989 -13.483 1.00 73.56 119 GLY A N 1
ATOM 945 C CA . GLY A 1 119 ? -0.581 2.103 -14.752 1.00 73.56 119 GLY A CA 1
ATOM 946 C C . GLY A 1 119 ? -0.022 0.763 -15.211 1.00 73.56 119 GLY A C 1
ATOM 947 O O . GLY A 1 119 ? 0.013 -0.200 -14.454 1.00 73.56 119 GLY A O 1
ATOM 948 N N . TYR A 1 120 ? 0.426 0.726 -16.461 1.00 70.75 120 TYR A N 1
ATOM 949 C CA . TYR A 1 120 ? 1.065 -0.438 -17.061 1.00 70.75 120 TYR A CA 1
ATOM 950 C C . TYR A 1 120 ? 2.486 -0.073 -17.481 1.00 70.75 120 TYR A C 1
ATOM 952 O O . TYR A 1 120 ? 2.760 1.038 -17.945 1.00 70.75 120 TYR A O 1
ATOM 960 N N . VAL A 1 121 ? 3.400 -1.006 -17.278 1.00 61.00 121 VAL A N 1
ATOM 961 C CA . VAL A 1 121 ? 4.839 -0.831 -17.436 1.00 61.00 121 VAL A CA 1
ATOM 962 C C . VAL A 1 121 ? 5.298 -1.742 -18.558 1.00 61.00 121 VAL A C 1
ATOM 964 O O . VAL A 1 121 ? 5.096 -2.936 -18.475 1.00 61.00 121 VAL A O 1
ATOM 967 N N . ALA A 1 122 ? 5.953 -1.245 -19.604 1.00 53.78 122 ALA A N 1
ATOM 968 C CA . ALA A 1 122 ? 6.631 -2.144 -20.538 1.00 53.78 122 ALA A CA 1
ATOM 969 C C . ALA A 1 122 ? 7.855 -2.779 -19.856 1.00 53.78 122 ALA A C 1
ATOM 971 O O . ALA A 1 122 ? 8.735 -2.060 -19.378 1.00 53.78 122 ALA A O 1
ATOM 972 N N . TRP A 1 123 ? 7.914 -4.113 -19.807 1.00 50.25 123 TRP A N 1
ATOM 973 C CA . TRP A 1 123 ? 9.097 -4.835 -19.342 1.00 50.25 123 TRP A CA 1
ATOM 974 C C . TRP A 1 123 ? 10.207 -4.714 -20.391 1.00 50.25 123 TRP A C 1
ATOM 976 O O . TRP A 1 123 ? 10.273 -5.499 -21.335 1.00 50.25 123 TRP A O 1
ATOM 986 N N . ASN A 1 124 ? 11.074 -3.712 -20.256 1.00 49.06 124 ASN A N 1
ATOM 987 C CA . ASN A 1 124 ? 12.315 -3.691 -21.019 1.00 49.06 124 ASN A CA 1
ATOM 988 C C . ASN A 1 124 ? 13.341 -4.530 -20.259 1.00 49.06 124 ASN A C 1
ATOM 990 O O . ASN A 1 124 ? 13.880 -4.084 -19.248 1.00 49.06 124 ASN A O 1
ATOM 994 N N . ASN A 1 125 ? 13.600 -5.741 -20.759 1.00 42.50 125 ASN A N 1
ATOM 995 C CA . ASN A 1 125 ? 14.761 -6.549 -20.390 1.00 42.50 125 ASN A CA 1
ATOM 996 C C . ASN A 1 125 ? 16.038 -5.734 -20.647 1.00 42.50 125 ASN A C 1
ATOM 998 O O . ASN A 1 125 ? 16.587 -5.750 -21.744 1.00 42.50 125 ASN A O 1
ATOM 1002 N N . ALA A 1 126 ? 16.503 -5.003 -19.643 1.00 38.78 126 ALA A N 1
ATOM 1003 C CA . ALA A 1 126 ? 17.820 -4.393 -19.638 1.00 38.78 126 ALA A CA 1
ATOM 1004 C C . ALA A 1 126 ? 18.507 -4.748 -18.315 1.00 38.78 126 ALA A C 1
ATOM 1006 O O . ALA A 1 126 ? 18.582 -3.936 -17.395 1.00 38.78 126 ALA A O 1
ATOM 1007 N N . GLY A 1 127 ? 18.999 -5.988 -18.246 1.00 39.09 127 GLY A N 1
ATOM 1008 C CA . GLY A 1 127 ? 20.089 -6.358 -17.343 1.00 39.09 127 GLY A CA 1
ATOM 1009 C C . GLY A 1 127 ? 19.704 -6.887 -15.963 1.00 39.09 127 GLY A C 1
ATOM 1010 O O . GLY A 1 127 ? 20.265 -6.410 -14.975 1.00 39.09 127 GLY A O 1
ATOM 1011 N N . ASP A 1 128 ? 18.815 -7.881 -15.911 1.00 36.91 128 ASP A N 1
ATOM 1012 C CA . ASP A 1 128 ? 18.928 -8.942 -14.903 1.00 36.91 128 ASP A CA 1
ATOM 1013 C C . ASP A 1 128 ? 19.696 -10.100 -15.566 1.00 36.91 128 ASP A C 1
ATOM 1015 O O . ASP A 1 128 ? 19.133 -10.968 -16.232 1.00 36.91 128 ASP A O 1
ATOM 1019 N N . SER A 1 129 ? 21.023 -10.011 -15.484 1.00 35.72 129 SER A N 1
ATOM 1020 C CA . SER A 1 129 ? 21.997 -11.083 -15.714 1.00 35.72 129 SER A CA 1
ATOM 1021 C C . SER A 1 129 ? 22.889 -11.140 -14.488 1.00 35.72 129 SER A C 1
ATOM 1023 O O . SER A 1 129 ? 23.229 -10.039 -13.990 1.00 35.72 129 SER A O 1
#

Sequence (129 aa):
MTQPNTLFILAKMGLKDTDKSGVSESHMWLLDDHEESMEYVSLHMSKADCAYIGGRIIEVRLATNSEIKEHQDLMVKNGKGPMCITDGRKVVVFRRNPRRKTPWPKHAKTNPRAYKCIGYVAWNNAGDS

Foldseek 3Di:
DFFAKEKEAEQADDWDDPDPQQKIKRWFDQDDPVNQPGQKYFYAPAQVGQTQKMFGFPDKAQDDPVSLVVVQVVCVVVVHHGDPDRPNIIMTMGRTDPCRPPRQDPPQPRRCSDRMDMGTGPPDPDDPD

Secondary structure (DSSP, 8-state):
----EEEEEE--S-EEE-STTSEEEEEEEE--HHHHT-SEEEEESSSS----EEEEEEEEEEPPHHHHHHHHHHHHHTTPPPPS--TTEEEEEEEE-S-TT--S-TTS-S---SSEEEEE---------

Radius of gyration: 14.84 Å; chains: 1; bounding box: 35×28×40 Å

pLDDT: mean 76.28, std 17.08, range [35.72, 96.0]